Protein AF-A0A535SDT1-F1 (afdb_monomer)

Secondary structure (DSSP, 8-state):
-HHHHHHTT-SS-B--HHHHHHHHHHTTTTSS-SSEEEEEEE-S--BSS--EEEEEEEETTEEEEEEEETTT--EEEEEEEEE----

Mean predicted aligned error: 5.99 Å

Structure (mmCIF, N/CA/C/O backbone):
data_AF-A0A535SDT1-F1
#
_entry.id   AF-A0A535SDT1-F1
#
loop_
_atom_site.group_PDB
_atom_site.id
_atom_site.type_symbol
_atom_site.label_atom_id
_atom_site.label_alt_id
_atom_site.label_comp_id
_atom_site.label_asym_id
_atom_site.label_entity_id
_atom_site.label_seq_id
_atom_site.pdbx_PDB_ins_code
_atom_site.Cartn_x
_atom_site.Cartn_y
_atom_site.Cartn_z
_atom_site.occupancy
_atom_site.B_iso_or_equiv
_atom_site.auth_seq_id
_atom_site.auth_comp_id
_atom_site.auth_asym_id
_atom_site.auth_atom_id
_atom_site.pdbx_PDB_model_num
ATOM 1 N N . ASN A 1 1 ? -0.542 -2.788 -21.898 1.00 56.62 1 ASN A N 1
ATOM 2 C CA . ASN A 1 1 ? 0.084 -2.762 -23.239 1.00 56.62 1 ASN A CA 1
ATOM 3 C C . ASN A 1 1 ? 1.404 -1.978 -23.161 1.00 56.62 1 ASN A C 1
ATOM 5 O O . ASN A 1 1 ? 1.357 -0.821 -22.752 1.00 56.62 1 ASN A O 1
ATOM 9 N N . PRO A 1 2 ? 2.563 -2.581 -23.490 1.00 62.09 2 PRO A N 1
ATOM 10 C CA . PRO A 1 2 ? 3.877 -1.921 -23.442 1.00 62.09 2 PRO A CA 1
ATOM 11 C C . PRO A 1 2 ? 3.993 -0.666 -24.323 1.00 62.09 2 PRO A C 1
ATOM 13 O O . PRO A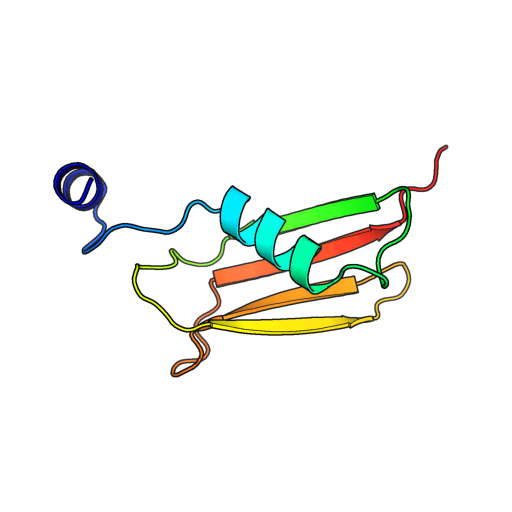 1 2 ? 4.704 0.266 -23.954 1.00 62.09 2 PRO A O 1
ATOM 16 N N . LEU A 1 3 ? 3.277 -0.621 -25.453 1.00 63.34 3 LEU A N 1
ATOM 17 C CA . LEU A 1 3 ? 3.279 0.518 -26.378 1.00 63.34 3 LEU A CA 1
ATOM 18 C C . LEU A 1 3 ? 2.620 1.751 -25.749 1.00 63.34 3 LEU A C 1
ATOM 20 O O . LEU A 1 3 ? 3.183 2.840 -25.789 1.00 63.3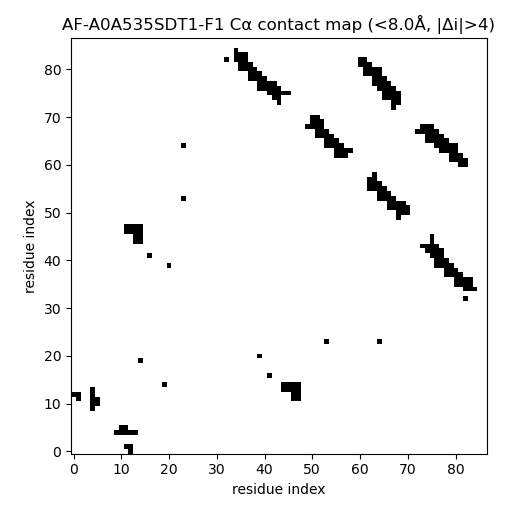4 3 LEU A O 1
ATOM 24 N N . ALA A 1 4 ? 1.485 1.559 -25.072 1.00 62.03 4 ALA A N 1
ATOM 25 C CA . ALA A 1 4 ? 0.813 2.633 -24.343 1.00 62.03 4 ALA A CA 1
ATOM 26 C C . ALA A 1 4 ? 1.672 3.158 -23.177 1.00 62.03 4 ALA A C 1
ATOM 28 O O . ALA A 1 4 ? 1.757 4.361 -22.972 1.00 62.03 4 ALA A O 1
ATOM 29 N N . ALA A 1 5 ? 2.375 2.282 -22.447 1.00 61.97 5 ALA A N 1
ATOM 30 C CA . ALA A 1 5 ? 3.231 2.699 -21.331 1.00 61.97 5 ALA A CA 1
ATOM 31 C C . ALA A 1 5 ? 4.366 3.640 -21.776 1.00 61.97 5 ALA A C 1
ATOM 33 O O . ALA A 1 5 ? 4.627 4.642 -21.110 1.00 61.97 5 ALA A O 1
ATOM 34 N N . ARG A 1 6 ? 4.991 3.358 -22.929 1.00 63.00 6 ARG A N 1
ATOM 35 C CA . ARG A 1 6 ? 6.044 4.212 -23.500 1.00 63.00 6 ARG A CA 1
ATOM 36 C C . ARG A 1 6 ? 5.518 5.577 -23.937 1.00 63.00 6 ARG A C 1
ATOM 38 O O . ARG A 1 6 ? 6.228 6.562 -23.763 1.00 63.00 6 ARG A O 1
ATOM 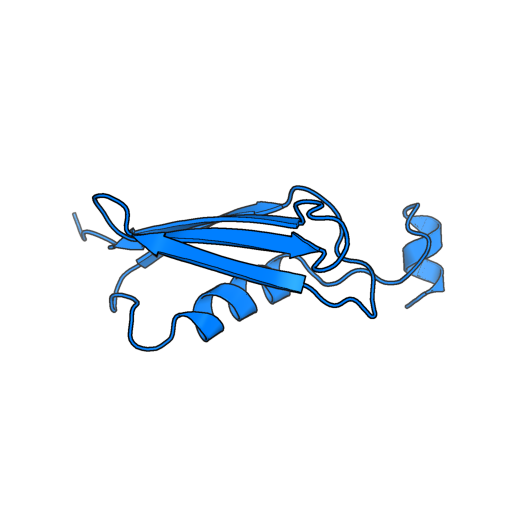45 N N . LEU A 1 7 ? 4.287 5.638 -24.448 1.00 64.00 7 LEU A N 1
ATOM 46 C CA . LEU A 1 7 ? 3.649 6.889 -24.866 1.00 64.00 7 LEU A CA 1
ATOM 47 C C . LEU A 1 7 ? 3.405 7.847 -23.685 1.00 64.00 7 LEU A C 1
ATOM 49 O O . LEU A 1 7 ? 3.469 9.057 -23.856 1.00 64.00 7 LEU A O 1
ATOM 53 N N . PHE A 1 8 ? 3.214 7.308 -22.477 1.00 67.75 8 PHE A N 1
ATOM 54 C CA . PHE A 1 8 ? 3.067 8.076 -21.233 1.00 67.75 8 PHE A CA 1
ATOM 55 C C . PHE A 1 8 ? 4.368 8.170 -20.409 1.00 67.75 8 PHE A C 1
ATOM 57 O O . PHE A 1 8 ? 4.326 8.417 -19.206 1.00 67.75 8 PHE A O 1
ATOM 64 N N . GLY A 1 9 ? 5.536 7.959 -21.030 1.00 71.62 9 GLY A N 1
ATOM 65 C CA . GLY A 1 9 ? 6.843 8.164 -20.391 1.00 71.62 9 GLY A CA 1
ATOM 66 C C . GLY A 1 9 ? 7.334 7.024 -19.487 1.00 71.62 9 GLY A C 1
ATOM 67 O O . GLY A 1 9 ? 8.386 7.149 -18.855 1.00 71.62 9 GLY A O 1
ATOM 68 N N . PHE A 1 10 ? 6.639 5.884 -19.433 1.00 66.38 10 PHE A N 1
ATOM 69 C CA . PHE A 1 10 ? 7.058 4.731 -18.634 1.00 66.38 10 PHE A CA 1
ATOM 70 C C . PHE A 1 10 ? 7.852 3.721 -19.469 1.00 66.38 10 PHE A C 1
ATOM 72 O O . PHE A 1 10 ? 7.413 3.243 -20.514 1.00 66.38 1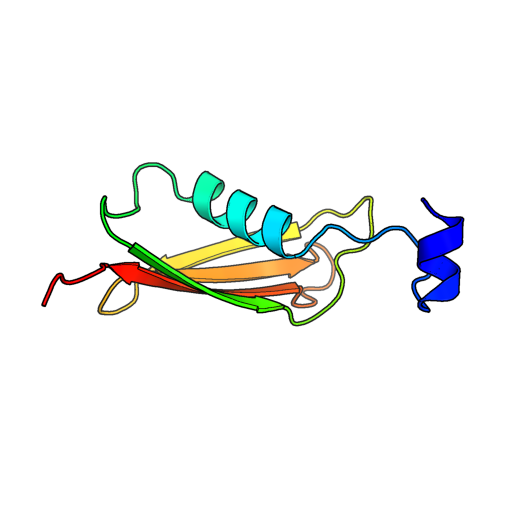0 PHE A O 1
ATOM 79 N N . ARG A 1 11 ? 9.031 3.323 -18.968 1.00 72.62 11 ARG A N 1
ATOM 80 C CA . ARG A 1 11 ? 9.910 2.343 -19.638 1.00 72.62 11 ARG A CA 1
ATOM 81 C C . ARG A 1 11 ? 9.294 0.939 -19.757 1.00 72.62 11 ARG A C 1
ATOM 83 O O . ARG A 1 11 ? 9.741 0.161 -20.594 1.00 72.62 11 ARG A O 1
ATOM 90 N N . ARG A 1 12 ? 8.312 0.601 -18.912 1.00 76.88 12 ARG A N 1
ATOM 91 C CA . ARG A 1 12 ? 7.596 -0.688 -18.861 1.00 76.88 12 ARG A CA 1
ATOM 92 C C . ARG A 1 12 ? 6.166 -0.489 -18.351 1.00 76.88 12 ARG A C 1
ATOM 94 O O . ARG A 1 12 ? 5.828 0.589 -17.871 1.00 76.88 12 ARG A O 1
ATOM 101 N N . ALA A 1 13 ? 5.351 -1.544 -18.428 1.00 78.44 13 ALA A N 1
ATOM 102 C CA . ALA A 1 13 ? 4.024 -1.565 -17.820 1.00 78.44 13 ALA A CA 1
ATOM 103 C C . ALA A 1 13 ? 4.101 -1.291 -16.309 1.00 78.44 13 ALA A C 1
ATOM 105 O O . ALA A 1 13 ? 5.021 -1.753 -15.629 1.00 78.44 13 ALA A O 1
ATOM 106 N N . ILE A 1 14 ? 3.116 -0.552 -15.807 1.00 80.38 14 ILE A N 1
ATOM 107 C CA . ILE A 1 14 ? 2.975 -0.201 -14.396 1.00 80.38 14 ILE A CA 1
ATOM 108 C C . ILE A 1 14 ? 1.788 -0.948 -13.793 1.00 80.38 14 ILE A C 1
ATOM 110 O O . ILE A 1 14 ? 0.772 -1.150 -14.461 1.00 80.38 14 ILE A O 1
ATOM 114 N N . ALA A 1 15 ? 1.908 -1.355 -12.533 1.00 80.88 15 ALA A N 1
ATOM 115 C CA . ALA A 1 15 ? 0.758 -1.816 -11.774 1.00 80.88 15 ALA A CA 1
ATOM 116 C C . ALA A 1 15 ? -0.208 -0.644 -11.546 1.00 80.88 15 ALA A C 1
ATOM 118 O O . ALA A 1 15 ? 0.214 0.482 -11.273 1.00 80.88 15 ALA A O 1
ATOM 119 N N . HIS A 1 16 ? -1.508 -0.913 -11.636 1.00 86.12 16 HIS A N 1
ATOM 120 C CA . HIS A 1 16 ? -2.531 0.086 -11.348 1.00 86.12 16 HIS A CA 1
ATOM 121 C C . HIS A 1 16 ? -2.518 0.416 -9.853 1.00 86.12 16 HIS A C 1
ATOM 123 O O . HIS A 1 16 ? -2.527 -0.490 -9.017 1.00 86.12 16 HIS A O 1
ATOM 129 N N . GLY A 1 17 ? -2.553 1.705 -9.504 1.00 86.81 17 GLY A N 1
ATOM 130 C CA . GLY A 1 17 ? -2.526 2.136 -8.103 1.00 86.81 17 GLY A CA 1
ATOM 131 C C . GLY A 1 17 ? -3.648 1.504 -7.271 1.00 86.81 17 GLY A C 1
ATOM 132 O O . GLY A 1 17 ? -3.407 0.967 -6.193 1.00 86.81 17 GLY A O 1
ATOM 133 N N . MET A 1 18 ? -4.868 1.459 -7.810 1.00 92.31 18 MET A N 1
ATOM 134 C CA . MET A 1 18 ? -6.009 0.859 -7.108 1.00 92.31 18 MET A CA 1
ATOM 135 C C . MET A 1 18 ? -5.859 -0.644 -6.868 1.00 92.31 18 MET A C 1
ATOM 137 O O . MET A 1 18 ? -6.283 -1.135 -5.824 1.00 92.31 18 MET A O 1
ATOM 141 N N . TRP A 1 19 ? -5.195 -1.365 -7.775 1.00 92.62 19 TRP A N 1
ATOM 142 C CA . TRP A 1 19 ? -4.867 -2.769 -7.544 1.00 92.62 19 TRP A CA 1
ATOM 143 C C . TRP A 1 19 ? -3.874 -2.917 -6.386 1.00 92.62 19 TRP A C 1
ATOM 145 O O . TRP A 1 19 ? -4.076 -3.754 -5.509 1.00 92.62 19 TRP A O 1
ATOM 155 N N . LEU A 1 20 ? -2.848 -2.059 -6.321 1.00 91.88 20 LEU A N 1
ATOM 156 C CA . LEU A 1 20 ? -1.890 -2.072 -5.212 1.00 91.88 20 LEU A CA 1
ATOM 157 C C . LEU A 1 20 ? -2.567 -1.746 -3.872 1.00 91.88 20 LEU A C 1
ATOM 159 O O . LEU A 1 20 ? -2.301 -2.421 -2.879 1.00 91.88 20 LEU A O 1
ATOM 163 N N . LYS A 1 21 ? -3.485 -0.770 -3.851 1.00 93.38 21 LYS A N 1
ATOM 164 C CA . LYS A 1 21 ? -4.324 -0.462 -2.681 1.00 93.38 21 LYS A CA 1
ATOM 165 C C . LYS A 1 21 ? -5.113 -1.692 -2.223 1.00 93.38 21 LYS A C 1
ATOM 167 O O . LYS A 1 21 ? -5.023 -2.063 -1.056 1.00 93.38 21 LYS A O 1
ATOM 172 N N . ALA A 1 22 ? -5.845 -2.339 -3.130 1.00 93.00 22 ALA A N 1
ATOM 173 C CA . ALA A 1 22 ? -6.622 -3.538 -2.811 1.00 93.00 22 ALA A CA 1
ATOM 174 C C . ALA A 1 22 ? -5.727 -4.675 -2.295 1.00 93.00 22 ALA A C 1
ATOM 176 O O . ALA A 1 22 ? -6.064 -5.336 -1.316 1.00 93.00 22 ALA A O 1
ATOM 177 N N . ARG A 1 23 ? -4.542 -4.856 -2.891 1.00 93.50 23 ARG A N 1
ATOM 178 C CA . ARG A 1 23 ? -3.582 -5.881 -2.468 1.00 93.50 23 ARG A CA 1
ATOM 179 C C . ARG A 1 23 ? -3.026 -5.635 -1.063 1.00 93.50 23 ARG A C 1
ATOM 181 O O . ARG A 1 23 ? -2.798 -6.613 -0.353 1.00 93.50 23 ARG A O 1
ATOM 188 N N . CYS A 1 24 ? -2.832 -4.372 -0.669 1.00 94.12 24 CYS A N 1
ATOM 189 C CA . CYS A 1 24 ? -2.446 -4.001 0.697 1.00 94.12 24 CYS A CA 1
ATOM 190 C C . CYS A 1 24 ? -3.545 -4.355 1.701 1.00 94.12 24 CYS A C 1
ATOM 192 O O . CYS A 1 24 ? -3.251 -4.947 2.731 1.00 94.12 24 CYS A O 1
ATOM 194 N N . LEU A 1 25 ? -4.805 -4.040 1.382 1.00 93.38 25 LEU A N 1
ATOM 195 C CA . LEU A 1 25 ? -5.942 -4.372 2.246 1.00 93.38 25 LEU A CA 1
ATOM 196 C C . LEU A 1 25 ? -6.110 -5.888 2.396 1.00 93.38 25 LEU A C 1
ATOM 198 O O . LEU A 1 25 ? -6.234 -6.375 3.512 1.00 93.38 25 LEU A O 1
ATOM 202 N N . ALA A 1 26 ? -6.000 -6.639 1.297 1.00 93.50 26 ALA A N 1
ATOM 203 C CA . ALA A 1 26 ? -6.025 -8.101 1.331 1.00 93.50 26 ALA A CA 1
ATOM 204 C C . ALA A 1 26 ? -4.877 -8.700 2.166 1.00 93.50 26 ALA A C 1
ATOM 206 O O . ALA A 1 26 ? -5.051 -9.721 2.815 1.00 93.50 26 ALA A O 1
ATOM 207 N N . ALA A 1 27 ? -3.698 -8.067 2.200 1.00 93.81 27 ALA A N 1
ATOM 208 C CA . ALA A 1 27 ? -2.593 -8.520 3.053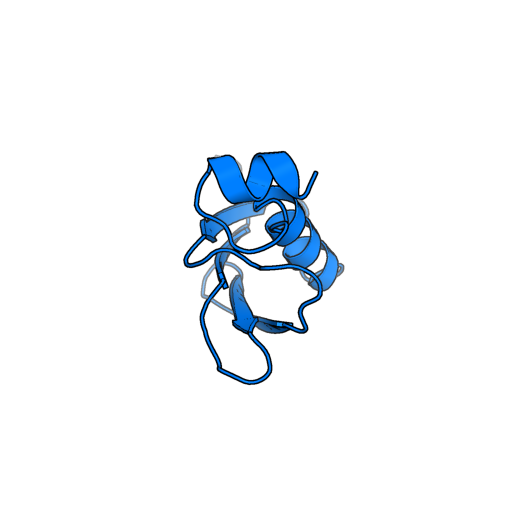 1.00 93.81 27 ALA A CA 1
ATOM 209 C C . ALA A 1 27 ? -2.843 -8.293 4.559 1.00 93.81 27 ALA A C 1
ATOM 211 O O . ALA A 1 27 ? -2.098 -8.817 5.385 1.00 93.81 27 ALA A O 1
ATOM 212 N N . MET A 1 28 ? -3.8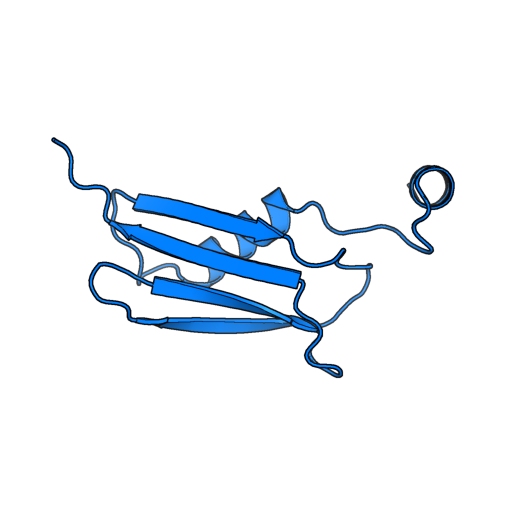64 -7.509 4.912 1.00 93.31 28 MET A N 1
ATOM 213 C CA . MET A 1 28 ? -4.269 -7.204 6.286 1.00 93.31 28 MET A CA 1
ATOM 214 C C . MET A 1 28 ? -5.571 -7.899 6.696 1.00 93.31 28 MET A C 1
ATOM 216 O O . MET A 1 28 ? -6.125 -7.581 7.749 1.00 93.31 28 MET A O 1
ATOM 220 N N . GLU A 1 29 ? -6.068 -8.826 5.879 1.00 88.81 29 GLU A N 1
ATOM 221 C CA . GLU A 1 29 ? -7.271 -9.599 6.177 1.00 88.81 29 GLU A CA 1
ATOM 222 C C . GLU A 1 29 ? -7.203 -10.224 7.585 1.00 88.81 29 GLU A C 1
ATOM 224 O O . GLU A 1 29 ? -6.149 -10.677 8.039 1.00 88.81 29 GLU A O 1
ATOM 229 N N . GLY A 1 30 ? -8.318 -10.160 8.320 1.00 88.19 30 GLY A N 1
ATOM 230 C CA . GLY A 1 30 ? -8.408 -10.586 9.722 1.00 88.19 30 GLY A CA 1
ATOM 231 C C . GLY A 1 30 ? -7.894 -9.578 10.762 1.00 88.19 30 GLY A C 1
ATOM 232 O O . GLY A 1 30 ? -8.009 -9.840 11.956 1.00 88.19 30 GLY A O 1
ATOM 233 N N . ARG A 1 31 ? -7.337 -8.428 10.348 1.00 89.50 31 ARG A N 1
ATOM 234 C CA . ARG A 1 31 ? -6.884 -7.342 11.253 1.00 89.50 31 ARG A CA 1
ATOM 235 C C . ARG A 1 31 ? -7.624 -6.020 11.055 1.00 89.50 31 ARG A C 1
ATOM 237 O O . ARG A 1 31 ? -7.334 -5.044 11.748 1.00 89.50 31 ARG A O 1
ATOM 244 N N . LEU A 1 32 ? -8.494 -5.963 10.053 1.00 89.19 32 LEU A N 1
ATOM 245 C CA . LEU A 1 32 ? -9.234 -4.767 9.678 1.00 89.19 32 LEU A CA 1
ATOM 246 C C . LEU A 1 32 ? -10.630 -4.784 10.315 1.00 89.19 32 LEU A C 1
ATOM 248 O O . LEU A 1 32 ? -11.220 -5.859 10.403 1.00 89.19 32 LEU A O 1
ATOM 252 N N . PRO A 1 33 ? -11.155 -3.621 10.737 1.00 86.25 33 PRO A N 1
ATOM 253 C CA . PRO A 1 33 ? -12.529 -3.508 11.214 1.00 86.25 33 PRO A CA 1
ATOM 254 C C . PRO A 1 33 ? -13.529 -3.643 10.054 1.00 86.25 33 PRO A C 1
ATOM 256 O O . PRO A 1 33 ? -13.186 -3.375 8.899 1.00 86.25 33 PRO A O 1
ATOM 259 N N . ASP A 1 34 ? -14.778 -3.994 10.372 1.00 85.69 34 ASP A N 1
ATOM 260 C CA . ASP A 1 34 ? -15.854 -4.183 9.384 1.00 85.69 34 ASP A CA 1
ATOM 261 C C . ASP A 1 34 ? -16.165 -2.895 8.601 1.00 85.69 34 ASP A C 1
ATOM 263 O O . ASP A 1 34 ? -16.379 -2.912 7.387 1.00 85.69 34 ASP A O 1
ATOM 267 N N . GLY A 1 35 ? -16.158 -1.752 9.293 1.00 89.44 35 GLY A N 1
ATOM 268 C CA . GLY A 1 35 ? -16.264 -0.425 8.697 1.00 89.44 35 GLY A CA 1
ATOM 269 C C . GLY A 1 35 ? -14.909 0.269 8.691 1.00 89.44 35 GLY A C 1
ATOM 270 O O . GLY A 1 35 ? -14.355 0.542 9.753 1.00 89.44 35 GLY A O 1
ATOM 271 N N . LEU A 1 36 ? -14.386 0.620 7.512 1.00 92.50 36 LEU A N 1
ATOM 272 C CA . LEU A 1 36 ? -13.094 1.304 7.400 1.00 92.50 36 LEU A CA 1
ATOM 273 C C . LEU A 1 36 ? -13.061 2.411 6.347 1.00 92.50 36 LEU A C 1
ATOM 275 O O . LEU A 1 36 ? -13.840 2.430 5.390 1.00 92.50 36 LEU A O 1
ATOM 279 N N . THR A 1 37 ? -12.098 3.314 6.510 1.00 94.06 37 THR A N 1
ATOM 280 C CA . THR A 1 37 ? -11.659 4.274 5.495 1.00 94.06 37 THR A CA 1
ATOM 281 C C . THR A 1 37 ? -10.186 4.026 5.196 1.00 94.06 37 THR A C 1
ATOM 283 O O . THR A 1 37 ? -9.337 4.124 6.075 1.00 94.06 37 THR A O 1
ATOM 286 N N . ALA A 1 38 ? -9.873 3.708 3.938 1.00 94.12 38 ALA A N 1
ATOM 287 C CA . ALA A 1 38 ? -8.501 3.506 3.481 1.00 94.12 38 ALA A CA 1
ATOM 288 C C . ALA A 1 38 ? -8.040 4.681 2.609 1.00 94.12 38 ALA A C 1
ATOM 290 O O . ALA A 1 38 ? -8.449 4.797 1.443 1.00 94.12 38 ALA A O 1
ATOM 291 N N . SER A 1 39 ? -7.147 5.499 3.157 1.00 95.19 39 SER A N 1
ATOM 292 C CA . SER A 1 39 ? -6.511 6.638 2.489 1.00 95.19 39 SER A CA 1
ATOM 293 C C . SER A 1 39 ? -5.102 6.249 2.059 1.00 95.19 39 SER A C 1
ATOM 295 O O . SER A 1 39 ? -4.310 5.780 2.870 1.00 95.19 39 SER A O 1
ATOM 297 N N . VAL A 1 40 ? -4.774 6.413 0.777 1.00 95.88 40 VAL A N 1
ATOM 298 C CA . VAL A 1 40 ? -3.454 6.049 0.241 1.00 95.88 40 VAL A CA 1
ATOM 299 C C . VAL A 1 40 ? -2.905 7.158 -0.636 1.00 95.88 40 VAL A C 1
ATOM 301 O O . VAL A 1 40 ? -3.652 7.858 -1.314 1.00 95.88 40 VAL A O 1
ATOM 304 N N . GLU A 1 41 ? -1.587 7.264 -0.657 1.00 96.50 41 GLU A N 1
ATOM 305 C CA . GLU A 1 41 ? -0.837 8.167 -1.507 1.00 96.50 41 GLU A CA 1
ATOM 306 C C . GLU A 1 41 ? 0.159 7.353 -2.338 1.00 96.50 41 GLU A C 1
ATOM 308 O O . GLU A 1 41 ? 0.984 6.601 -1.805 1.00 96.50 41 GLU A O 1
ATOM 313 N N . PHE A 1 42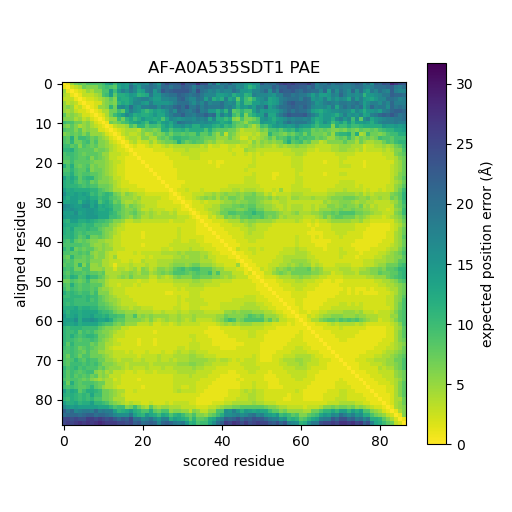 ? 0.070 7.484 -3.660 1.00 94.94 42 PHE A N 1
ATOM 314 C CA . PHE A 1 42 ? 0.966 6.810 -4.594 1.00 94.94 42 PHE A CA 1
ATOM 315 C C . PHE A 1 42 ? 2.202 7.677 -4.819 1.00 94.94 42 PHE A C 1
ATOM 317 O O . PHE A 1 42 ? 2.112 8.761 -5.388 1.00 94.94 42 PHE A O 1
ATOM 324 N N . LYS A 1 43 ? 3.361 7.197 -4.367 1.00 94.69 43 LYS A N 1
ATOM 325 C CA . LYS A 1 43 ? 4.615 7.966 -4.367 1.00 94.69 43 LYS A CA 1
ATOM 326 C C . LYS A 1 43 ? 5.428 7.773 -5.638 1.00 94.69 43 LYS A C 1
ATOM 328 O O . LYS A 1 43 ? 6.017 8.718 -6.150 1.00 94.69 43 LYS A O 1
ATOM 333 N N . SER A 1 44 ? 5.486 6.545 -6.152 1.00 93.12 44 SER A N 1
ATOM 334 C CA . SER A 1 44 ? 6.184 6.262 -7.404 1.00 93.12 44 SER A CA 1
ATOM 335 C C . SER A 1 44 ? 5.572 5.076 -8.152 1.00 93.12 44 SER A C 1
ATOM 337 O O . SER A 1 44 ? 5.060 4.147 -7.520 1.00 93.12 44 SER A O 1
ATOM 339 N N . PRO A 1 45 ? 5.661 5.048 -9.495 1.00 90.56 45 PRO A N 1
ATOM 340 C CA . PRO A 1 45 ? 5.123 3.950 -10.292 1.00 90.56 45 PRO A CA 1
ATOM 341 C C . PRO A 1 45 ? 5.765 2.610 -9.922 1.00 90.56 45 PRO A C 1
ATOM 343 O O . PRO A 1 45 ? 6.990 2.520 -9.790 1.00 90.56 45 PRO A O 1
ATOM 346 N N . LEU A 1 46 ? 4.952 1.562 -9.802 1.00 88.38 46 LEU A N 1
ATOM 347 C CA . LEU A 1 46 ? 5.416 0.187 -9.617 1.00 88.38 46 LEU A CA 1
ATOM 348 C C . LEU A 1 46 ? 5.546 -0.487 -10.987 1.00 88.38 46 LEU A C 1
ATOM 350 O O . LEU A 1 46 ? 4.545 -0.857 -11.594 1.00 88.38 46 LEU A O 1
ATOM 354 N N . LEU A 1 47 ? 6.772 -0.601 -11.499 1.00 88.62 47 LEU A N 1
ATOM 355 C CA . LEU A 1 47 ? 7.041 -1.221 -12.803 1.00 88.62 47 LEU A CA 1
ATOM 356 C C . LEU A 1 47 ? 6.970 -2.745 -12.693 1.00 88.62 47 LEU A C 1
ATOM 358 O O . LEU A 1 47 ? 7.471 -3.302 -11.726 1.00 88.62 47 LEU A O 1
ATOM 362 N N . LEU A 1 48 ? 6.417 -3.424 -13.696 1.00 85.88 48 LEU A N 1
ATOM 363 C CA . LEU A 1 48 ? 6.305 -4.885 -13.708 1.00 85.88 48 LEU A CA 1
ATOM 364 C C . LEU A 1 48 ? 7.414 -5.557 -14.551 1.00 85.88 48 LEU A C 1
ATOM 366 O O . LEU A 1 48 ? 7.861 -4.963 -15.543 1.00 85.88 48 LEU A O 1
ATOM 370 N N . PRO A 1 49 ? 7.835 -6.791 -14.194 1.00 88.00 49 PRO A N 1
ATOM 371 C CA . PRO A 1 49 ? 7.643 -7.429 -12.883 1.00 88.00 49 PRO A CA 1
ATOM 372 C C . PRO A 1 49 ? 8.468 -6.710 -11.795 1.00 88.00 49 PRO A C 1
ATOM 374 O O . PRO A 1 49 ? 9.511 -6.125 -12.092 1.00 88.00 49 PRO A O 1
ATOM 377 N N . SER A 1 50 ? 8.009 -6.736 -10.542 1.00 87.75 50 SER A N 1
ATOM 378 C CA . SER A 1 50 ? 8.745 -6.169 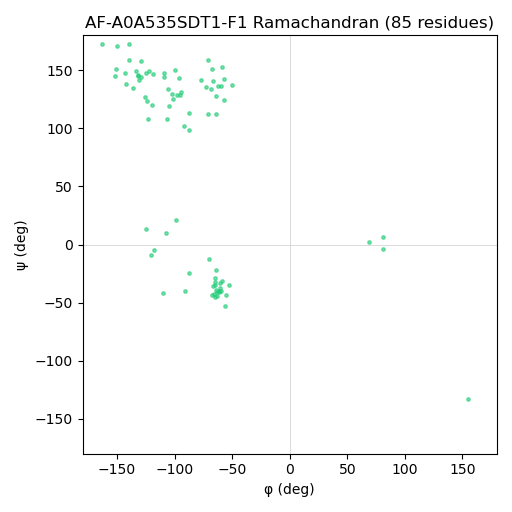-9.403 1.00 87.75 50 SER A CA 1
ATOM 379 C C . SER A 1 50 ? 8.409 -6.892 -8.104 1.00 87.75 50 SER A C 1
ATOM 381 O O . SER A 1 50 ? 7.270 -7.308 -7.893 1.00 87.75 50 SER A O 1
ATOM 383 N N . THR A 1 51 ? 9.417 -7.008 -7.239 1.00 93.25 51 THR A N 1
ATOM 384 C CA . THR A 1 51 ? 9.288 -7.487 -5.862 1.00 93.25 51 THR A CA 1
ATOM 385 C C . THR A 1 51 ? 9.217 -6.291 -4.922 1.00 93.25 51 THR A C 1
ATOM 387 O O . THR A 1 51 ? 10.073 -5.401 -4.954 1.00 93.25 51 THR A O 1
ATOM 390 N N . VAL A 1 52 ? 8.206 -6.282 -4.059 1.00 95.81 52 VAL A N 1
ATOM 391 C CA . VAL A 1 52 ? 7.958 -5.205 -3.098 1.00 95.81 52 VAL A CA 1
ATOM 392 C C . VAL A 1 52 ? 7.948 -5.737 -1.673 1.00 95.81 52 VAL A C 1
ATOM 394 O O . VAL A 1 52 ? 7.561 -6.879 -1.434 1.00 95.81 52 VAL A O 1
ATOM 397 N N . ALA A 1 53 ? 8.357 -4.893 -0.734 1.00 96.75 53 ALA A N 1
ATOM 398 C CA . ALA A 1 53 ? 8.157 -5.104 0.688 1.00 96.75 53 ALA A CA 1
ATOM 399 C C . ALA A 1 53 ? 6.871 -4.387 1.115 1.00 96.75 53 ALA A C 1
ATOM 401 O O . ALA A 1 53 ? 6.668 -3.216 0.786 1.00 96.75 53 ALA A O 1
ATOM 402 N N . PHE A 1 54 ? 6.011 -5.098 1.841 1.00 97.25 54 PHE A N 1
ATOM 403 C CA . PHE A 1 54 ? 4.825 -4.542 2.484 1.00 97.25 54 PHE A CA 1
ATOM 404 C C . PHE A 1 54 ? 5.071 -4.443 3.986 1.00 97.25 54 PHE A C 1
ATOM 406 O O . PHE A 1 54 ? 5.546 -5.399 4.600 1.00 97.25 54 PHE A O 1
ATOM 413 N N . SER A 1 55 ? 4.729 -3.303 4.578 1.00 96.56 55 SER A N 1
ATOM 414 C CA . SER A 1 55 ? 4.746 -3.122 6.024 1.00 96.56 55 SER A CA 1
ATOM 415 C C . SER A 1 55 ? 3.452 -2.483 6.509 1.00 96.56 55 SER A C 1
ATOM 417 O O . SER A 1 55 ? 2.847 -1.644 5.840 1.00 96.56 55 SER A O 1
ATOM 419 N N . SER A 1 56 ? 3.034 -2.895 7.701 1.00 96.38 56 SER A N 1
ATOM 420 C CA . SER A 1 56 ? 1.885 -2.350 8.414 1.00 96.38 56 SER A CA 1
ATOM 421 C C . SER A 1 56 ? 2.259 -2.162 9.876 1.00 96.38 56 SER A C 1
ATOM 423 O O . SER A 1 56 ? 2.822 -3.079 10.477 1.00 96.38 56 SER A O 1
ATOM 425 N N . ARG A 1 57 ? 1.917 -1.017 10.460 1.00 95.62 57 ARG A N 1
ATOM 426 C CA . ARG A 1 57 ? 2.093 -0.761 11.893 1.00 95.62 57 ARG A CA 1
ATOM 427 C C . ARG A 1 57 ? 0.815 -0.189 12.505 1.00 95.62 57 ARG A C 1
ATOM 429 O O . ARG A 1 57 ? 0.137 0.579 11.816 1.00 95.62 57 ARG A O 1
ATOM 436 N N . PRO A 1 58 ? 0.497 -0.516 13.766 1.00 94.56 58 PRO A N 1
ATOM 437 C CA . PRO A 1 58 ? -0.604 0.122 14.470 1.00 94.56 58 PRO A CA 1
ATOM 438 C C . PRO A 1 58 ? -0.421 1.643 14.562 1.00 94.56 58 PRO A C 1
ATOM 440 O O . PRO A 1 58 ? 0.698 2.172 14.548 1.00 94.56 58 PRO A O 1
ATOM 443 N N . SER A 1 59 ? -1.544 2.337 14.659 1.00 91.62 59 SER A N 1
ATOM 444 C CA . SER A 1 59 ? -1.684 3.760 14.960 1.00 91.62 59 SER A CA 1
ATOM 445 C C . SER A 1 59 ? -2.876 3.942 15.903 1.00 91.62 59 SER A C 1
ATOM 447 O O . SER A 1 59 ? -3.612 2.990 16.137 1.00 91.62 59 SER A O 1
ATOM 449 N N . GLU A 1 60 ? -3.086 5.150 16.420 1.00 88.88 60 GLU A N 1
ATOM 450 C CA . GLU A 1 60 ? -4.131 5.434 17.419 1.00 88.88 60 GLU A CA 1
ATOM 451 C C . GLU A 1 60 ? -5.543 4.969 17.020 1.00 88.88 60 GLU A C 1
ATOM 453 O O . GLU A 1 60 ? -6.300 4.535 17.878 1.00 88.88 60 GLU A O 1
ATOM 458 N N . THR A 1 61 ? -5.892 5.028 15.731 1.00 87.56 61 THR A N 1
ATOM 459 C CA . THR A 1 61 ? -7.258 4.768 15.224 1.00 87.56 61 THR A CA 1
ATOM 460 C C . THR A 1 61 ? -7.312 3.686 14.143 1.00 87.56 61 THR A C 1
ATOM 462 O O . THR A 1 61 ? -8.303 3.569 13.421 1.00 87.56 61 THR A O 1
ATOM 465 N N . GLY A 1 62 ? -6.231 2.919 13.978 1.00 92.69 62 GLY A N 1
ATOM 466 C CA . GLY A 1 62 ? -6.128 1.927 12.911 1.00 92.69 62 GLY A CA 1
ATOM 467 C C . GLY A 1 62 ? -4.686 1.622 12.530 1.00 92.69 62 GLY A C 1
ATOM 468 O O . GLY A 1 62 ? -3.832 1.434 13.395 1.00 92.69 62 GLY A O 1
ATOM 469 N N . TRP A 1 63 ? -4.376 1.611 11.237 1.00 96.00 63 TRP A N 1
ATOM 470 C CA . TRP A 1 63 ? -3.094 1.140 10.713 1.00 96.00 63 TRP A CA 1
ATOM 471 C C . TRP A 1 63 ? -2.435 2.129 9.766 1.00 96.00 63 TRP A C 1
ATOM 473 O O . TRP A 1 63 ? -3.091 2.741 8.930 1.00 96.00 63 TRP A O 1
ATOM 483 N N . ILE A 1 64 ? -1.109 2.206 9.825 1.00 96.69 64 ILE A N 1
ATOM 484 C CA . ILE A 1 64 ? -0.287 2.851 8.800 1.00 96.69 64 ILE A CA 1
ATOM 485 C C . ILE A 1 64 ? 0.339 1.755 7.948 1.00 96.69 64 ILE A C 1
ATOM 487 O O . ILE A 1 64 ? 0.947 0.825 8.481 1.00 96.69 64 ILE A O 1
ATOM 491 N N . VAL A 1 65 ? 0.204 1.882 6.632 1.00 97.38 65 VAL A N 1
ATOM 492 C CA . VAL A 1 65 ? 0.709 0.923 5.648 1.00 97.38 65 VAL A CA 1
ATOM 493 C C . VAL A 1 65 ? 1.720 1.573 4.720 1.00 97.38 65 VAL A C 1
ATOM 495 O O . VAL A 1 65 ? 1.600 2.749 4.364 1.00 97.38 65 VAL A O 1
ATOM 498 N N . ALA A 1 66 ? 2.706 0.796 4.289 1.00 97.69 66 ALA A N 1
ATOM 499 C CA . ALA A 1 66 ? 3.655 1.219 3.277 1.00 97.69 66 ALA A CA 1
ATOM 500 C C . ALA A 1 66 ? 4.030 0.065 2.345 1.00 97.69 66 ALA A C 1
ATOM 502 O O . ALA A 1 66 ? 4.093 -1.100 2.741 1.00 97.69 66 ALA A O 1
ATOM 503 N N . VAL A 1 67 ? 4.303 0.420 1.092 1.00 97.56 67 VAL A N 1
ATOM 504 C CA . VAL A 1 67 ? 4.892 -0.464 0.090 1.00 97.56 67 VAL A CA 1
ATOM 505 C C . VAL A 1 67 ? 6.129 0.207 -0.470 1.00 97.56 67 VAL A C 1
ATOM 507 O O . VAL A 1 67 ? 6.059 1.332 -0.978 1.00 97.56 67 VAL A O 1
ATOM 510 N N . SER A 1 68 ? 7.247 -0.505 -0.437 1.00 97.31 68 SER A N 1
ATOM 511 C CA . SER A 1 68 ? 8.507 -0.071 -1.029 1.00 97.31 68 SER A CA 1
ATOM 512 C C . SER A 1 68 ? 9.093 -1.153 -1.927 1.00 97.31 68 SER A C 1
ATOM 514 O O . SER A 1 68 ? 8.756 -2.332 -1.829 1.00 97.31 68 SER A O 1
ATOM 516 N N . HIS A 1 69 ? 9.961 -0.760 -2.852 1.00 96.50 69 HIS A N 1
ATOM 517 C CA . HIS A 1 69 ? 10.712 -1.711 -3.657 1.00 96.50 69 HIS A CA 1
ATOM 518 C C . HIS A 1 69 ? 11.637 -2.536 -2.753 1.00 96.50 69 HIS A C 1
ATOM 520 O O . HIS A 1 69 ? 12.433 -1.957 -2.013 1.00 96.50 69 HIS A O 1
ATOM 526 N N . ALA A 1 70 ? 11.581 -3.868 -2.838 1.00 95.12 70 ALA A N 1
ATOM 527 C CA . ALA A 1 70 ? 12.254 -4.740 -1.870 1.00 95.12 70 ALA A CA 1
ATOM 528 C C . ALA A 1 70 ? 13.781 -4.545 -1.834 1.00 95.12 70 ALA A C 1
ATOM 530 O O . ALA A 1 70 ? 14.379 -4.561 -0.767 1.00 95.12 70 ALA A O 1
ATOM 531 N N . ALA A 1 71 ? 14.406 -4.314 -2.994 1.00 94.19 71 ALA A N 1
ATOM 532 C CA . ALA A 1 71 ? 15.863 -4.189 -3.089 1.00 94.19 71 ALA A CA 1
ATOM 533 C C . ALA A 1 71 ? 16.393 -2.764 -2.860 1.00 94.19 71 ALA A C 1
ATOM 535 O O . ALA A 1 71 ? 17.559 -2.594 -2.533 1.00 94.19 71 ALA A O 1
ATOM 536 N N . THR A 1 72 ? 15.577 -1.729 -3.089 1.00 95.31 72 THR A N 1
ATOM 537 C CA . THR A 1 72 ? 16.062 -0.330 -3.113 1.00 95.31 72 THR A CA 1
ATOM 538 C C . THR A 1 72 ? 15.383 0.563 -2.085 1.00 95.31 72 THR A C 1
ATOM 540 O O . THR A 1 72 ? 15.761 1.720 -1.946 1.00 95.31 72 THR A O 1
ATOM 543 N N . GLY A 1 73 ? 14.337 0.079 -1.413 1.00 95.19 73 GLY A N 1
ATOM 544 C CA . GLY A 1 73 ? 13.551 0.866 -0.466 1.00 95.19 73 GLY A CA 1
ATOM 545 C C . GLY A 1 73 ? 12.713 1.977 -1.104 1.00 95.19 73 GLY A C 1
ATOM 546 O O . GLY A 1 73 ? 12.024 2.694 -0.382 1.00 95.19 73 GLY A O 1
ATOM 547 N N . ARG A 1 74 ? 12.716 2.128 -2.440 1.00 96.06 74 ARG A N 1
ATOM 548 C CA . ARG A 1 74 ? 11.963 3.197 -3.113 1.00 96.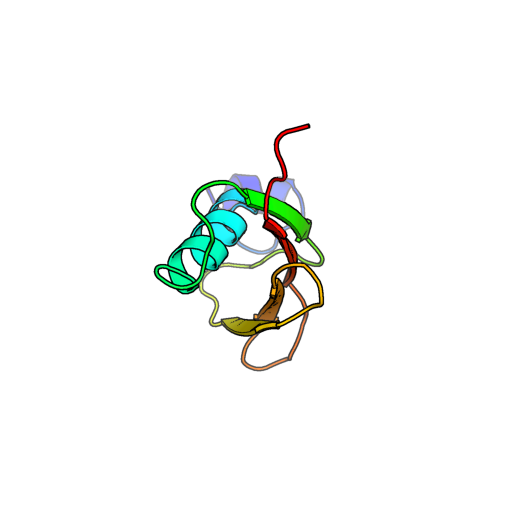06 74 ARG A CA 1
ATOM 549 C C . ARG A 1 74 ? 10.472 3.107 -2.758 1.00 96.06 74 ARG A C 1
ATOM 551 O O . ARG A 1 74 ? 9.875 2.062 -3.022 1.00 96.06 74 ARG A O 1
ATOM 558 N N . PRO A 1 75 ? 9.845 4.166 -2.221 1.00 96.69 75 PRO A N 1
ATOM 559 C CA . PRO A 1 75 ? 8.444 4.111 -1.827 1.00 96.69 75 PRO A CA 1
ATOM 560 C C . PRO A 1 75 ? 7.527 4.092 -3.053 1.00 96.69 75 PRO A C 1
ATOM 562 O O . PRO A 1 75 ? 7.698 4.870 -3.994 1.00 96.69 75 PRO A O 1
ATOM 565 N N . HIS A 1 76 ? 6.526 3.220 -3.026 1.00 96.31 76 HIS A N 1
ATOM 566 C CA . HIS A 1 76 ? 5.475 3.126 -4.042 1.00 96.31 76 HIS A CA 1
ATOM 567 C C . HIS A 1 76 ? 4.129 3.594 -3.502 1.00 96.31 76 HIS A C 1
ATOM 569 O O . HIS A 1 76 ? 3.413 4.320 -4.191 1.00 96.31 76 HIS A O 1
ATOM 575 N N . LEU A 1 77 ? 3.809 3.214 -2.266 1.00 97.56 77 LEU A N 1
ATOM 576 C CA . LEU A 1 77 ? 2.561 3.563 -1.605 1.00 97.56 77 LEU A CA 1
ATOM 577 C C . LEU A 1 77 ? 2.822 3.831 -0.129 1.00 97.56 77 LEU A C 1
ATOM 579 O O . LEU A 1 77 ? 3.536 3.073 0.523 1.00 97.56 77 LEU A O 1
ATOM 583 N N . THR A 1 78 ? 2.197 4.873 0.397 1.00 97.56 78 THR A N 1
ATOM 584 C CA . THR A 1 78 ? 1.993 5.063 1.837 1.00 97.56 78 THR A CA 1
ATOM 585 C C . THR A 1 78 ? 0.508 5.243 2.083 1.00 97.56 78 THR A C 1
ATOM 587 O O . THR A 1 78 ? -0.191 5.787 1.231 1.00 97.56 78 THR A O 1
ATOM 590 N N . GLY A 1 79 ? -0.004 4.795 3.218 1.00 96.31 79 GLY A N 1
ATOM 591 C CA . GLY A 1 79 ? -1.422 4.941 3.500 1.00 96.31 79 GLY A CA 1
ATOM 592 C C . GLY A 1 79 ? -1.774 4.755 4.958 1.00 96.31 79 GLY A C 1
ATOM 593 O O . GLY A 1 79 ? -0.946 4.350 5.776 1.00 96.31 79 GLY A O 1
ATOM 594 N N . ARG A 1 80 ? -3.034 5.045 5.250 1.00 96.25 80 ARG A N 1
ATOM 595 C CA . ARG A 1 80 ? -3.668 4.832 6.538 1.00 96.25 80 ARG A CA 1
ATOM 596 C C . ARG A 1 80 ? -4.994 4.109 6.334 1.00 96.25 80 ARG A C 1
ATOM 598 O O . ARG A 1 80 ? -5.697 4.356 5.352 1.00 96.25 80 ARG A O 1
ATOM 605 N N . VAL A 1 81 ? -5.294 3.191 7.238 1.00 95.38 81 VAL A N 1
ATOM 606 C CA . VAL A 1 81 ? -6.556 2.462 7.290 1.00 95.38 81 VAL A CA 1
ATOM 607 C C . VAL A 1 81 ? -7.150 2.711 8.661 1.00 95.38 81 VAL A C 1
ATOM 609 O O . VAL A 1 81 ? -6.622 2.209 9.647 1.00 95.38 81 VAL A O 1
ATOM 612 N N . ASP A 1 82 ? -8.206 3.510 8.708 1.00 94.44 82 ASP A N 1
ATOM 613 C CA . ASP A 1 82 ? -8.872 3.921 9.940 1.00 94.44 82 ASP A CA 1
ATOM 614 C C . ASP A 1 82 ? -10.238 3.257 10.052 1.00 94.44 82 ASP A C 1
ATOM 616 O O . ASP A 1 82 ? -10.911 3.032 9.040 1.00 94.44 82 ASP A O 1
ATOM 620 N N . GLU A 1 83 ? -10.660 2.967 11.279 1.00 90.25 83 GLU A N 1
ATOM 621 C CA . GLU A 1 83 ? -12.029 2.536 11.544 1.00 90.25 83 GLU A CA 1
ATOM 622 C C . GLU A 1 83 ? -13.024 3.642 11.165 1.00 90.25 83 GLU A C 1
ATOM 624 O O . GLU A 1 83 ? -12.820 4.832 11.429 1.00 90.25 83 GLU A O 1
ATOM 629 N N . ARG A 1 84 ? -14.120 3.258 10.511 1.00 84.06 84 ARG A N 1
ATOM 630 C CA . ARG A 1 84 ? -15.186 4.186 10.148 1.00 84.06 84 ARG A CA 1
ATOM 631 C C . ARG A 1 84 ? -16.169 4.293 11.308 1.00 84.06 84 ARG A C 1
ATOM 633 O O . ARG A 1 84 ? -17.090 3.492 11.413 1.00 84.06 84 ARG A O 1
ATOM 640 N N . VAL A 1 85 ? -16.021 5.337 12.118 1.00 74.62 85 VAL A N 1
ATOM 641 C CA . VAL A 1 85 ? -17.044 5.701 13.105 1.00 74.62 85 VAL A CA 1
ATOM 642 C C . VAL A 1 85 ? -18.254 6.256 12.352 1.00 74.62 85 VAL A C 1
ATOM 644 O O . VAL A 1 85 ? -18.168 7.309 11.714 1.00 74.62 85 VAL A O 1
ATOM 647 N N . LEU A 1 86 ? -19.369 5.526 12.375 1.00 62.50 86 LEU A N 1
ATOM 648 C CA . LEU A 1 86 ? -20.659 6.050 11.934 1.00 62.50 86 LEU A CA 1
ATOM 649 C C . LEU A 1 86 ? -21.023 7.200 12.882 1.00 62.50 86 LEU A C 1
ATOM 651 O O . LEU A 1 86 ? -21.206 6.977 14.076 1.00 62.50 86 LEU A O 1
ATOM 655 N N . ARG A 1 87 ? -21.027 8.428 12.361 1.00 51.19 87 ARG A N 1
ATOM 656 C CA . ARG A 1 87 ? -21.652 9.570 13.032 1.00 51.19 87 ARG A CA 1
ATOM 657 C C . ARG A 1 87 ? -23.146 9.555 12.773 1.00 51.19 87 ARG A C 1
ATOM 659 O O . ARG A 1 87 ? -23.515 9.192 11.632 1.00 51.19 87 ARG A O 1
#

pLDDT: mean 87.79, std 11.43, range [51.19, 97.69]

Solvent-accessible surface area (backbone atoms only — not comparable to full-atom values): 5162 Å² total; per-residue (Å²): 108,61,69,61,24,48,75,73,76,30,97,43,40,59,61,55,67,69,57,54,54,52,51,54,54,62,74,40,66,94,75,66,65,96,44,62,45,79,50,72,47,81,71,38,88,47,51,60,90,73,67,65,41,78,50,74,44,83,51,100,62,38,35,39,38,40,32,22,33,59,91,74,62,51,56,30,35,42,34,39,40,31,60,49,79,85,125

Sequence (87 aa):
NPLAARLFGFRRAIAHGMWLKARCLAAMEGRLPDGLTASVEFKSPLLLPSTVAFSSRPSETGWIVAVSHAATGRPHLTGRVDERVLR

Nearest PDB structures (foldseek):
  3wew-assembly1_A  TM=9.488E-01  e=6.360E-06  Mycobacterium tuberculosis H37Rv
  4oob-assembly1_A  TM=9.325E-01  e=9.993E-06  Mycobacterium tuberculosis H37Rv
  7mku-assembly1_B  TM=7.992E-01  e=2.263E-03  Arabidopsis thaliana
  1s9c-assembly5_I  TM=8.510E-01  e=4.778E-02  Homo sapiens
  5nji-assembly1_A  TM=7.621E-01  e=1.180E-01  Mycobacterium tuberculosis H37Rv

Radius of gyration: 14.66 Å; Cα contacts (8 Å, |Δi|>4): 131; chains: 1; bounding box: 38×20×44 Å

Foldseek 3Di:
DQVVCVVVPHNADFDDPVVVQVVLVVVCPPPADPAKDKFKDFDDTHGPPFDWDKDWDDDPFFIWIWIAGPPPRHTGMTITIGGDDDD